Protein AF-A0A6V7LW94-F1 (afdb_monomer)

Solvent-accessible surface area (backbone atoms only — not comparable to full-atom values): 5338 Å² total; per-residue (Å²): 136,81,82,82,86,81,76,25,33,34,47,36,32,34,56,57,50,50,73,67,57,48,51,54,52,51,52,52,48,70,75,35,87,51,52,42,79,59,76,66,39,74,88,62,94,67,68,67,62,56,42,57,53,24,57,78,66,67,24,51,26,40,37,40,40,42,31,42,94,69,73,48,42,31,40,36,44,30,35,48,80,85,44,68,69,50,80,42,80,65,82,135

pLDDT: mean 94.0, std 6.5, range [60.94, 98.44]

InterPro domains:
  IPR007109 Brix domain [PF04427] (14-92)
  IPR007109 Brix domain [PS50833] (7-92)
  IPR026532 Ribosome biogenesis protein BRX1 [PTHR13634] (2-92)

Sequence (92 aa):
ERWINRQRVLVFASRGINHRDRHLMEDMKSLMPHHRTESKMERQKNLQVINEICESKNCNKAILFEGRKKRDLYMWFSNVPNGPSVKFLVEN

Mean predicted aligned error: 3.34 Å

Foldseek 3Di:
DDDPDDFAEEQEEAPLADPVLVVVSVVVCVVDVRYDYDDHHYDDPDPLVVLVVCVVVVGQKYWYWYDDPNPWTKIWIFGPDPTDIDIDTDDD

Organism: NCBI:txid1563983

Radius of gyration: 13.27 Å; Cα contacts (8 Å, |Δi|>4): 159; chains: 1; bounding box: 31×26×38 Å

Structure (mmCIF, N/CA/C/O backbone):
data_AF-A0A6V7LW94-F1
#
_entry.id   AF-A0A6V7LW94-F1
#
loop_
_atom_site.group_PDB
_atom_site.id
_atom_site.type_symbol
_atom_site.label_atom_id
_atom_site.label_alt_id
_atom_site.label_comp_id
_atom_site.label_asym_id
_atom_site.label_entity_id
_atom_site.label_seq_id
_atom_site.pdbx_PDB_ins_code
_atom_site.Cartn_x
_atom_site.Cartn_y
_atom_site.Cartn_z
_atom_site.occupancy
_atom_site.B_iso_or_equiv
_atom_site.auth_seq_id
_atom_site.auth_comp_id
_atom_site.auth_asym_id
_atom_site.auth_atom_id
_atom_site.pdbx_PDB_model_num
ATOM 1 N N . GLU A 1 1 ? 20.763 -12.108 -21.368 1.00 60.94 1 GLU A N 1
ATOM 2 C CA . GLU A 1 1 ? 19.295 -12.005 -21.534 1.00 60.94 1 GLU A CA 1
ATOM 3 C C . GLU A 1 1 ? 18.753 -10.800 -20.770 1.00 60.94 1 GLU A C 1
ATOM 5 O O . GLU A 1 1 ? 19.278 -10.466 -19.711 1.00 60.94 1 GLU A O 1
ATOM 10 N N . ARG A 1 2 ? 17.758 -10.091 -21.316 1.00 77.75 2 ARG A N 1
ATOM 11 C CA . ARG A 1 2 ? 17.212 -8.862 -20.716 1.00 77.75 2 ARG A CA 1
ATOM 12 C C . ARG A 1 2 ? 15.980 -9.227 -19.883 1.00 77.75 2 ARG A C 1
ATOM 14 O O . ARG A 1 2 ? 14.964 -9.615 -20.438 1.00 77.75 2 ARG A O 1
ATOM 21 N N . TRP A 1 3 ? 16.072 -9.107 -18.558 1.00 82.44 3 TRP A N 1
ATOM 22 C CA . TRP A 1 3 ? 14.950 -9.348 -17.640 1.00 82.44 3 TRP A CA 1
ATOM 23 C C . TRP A 1 3 ? 13.720 -8.508 -18.004 1.00 82.44 3 TRP A C 1
ATOM 25 O O . TRP A 1 3 ? 13.773 -7.280 -17.884 1.00 82.44 3 TRP A O 1
ATOM 35 N N . ILE A 1 4 ? 12.639 -9.182 -18.412 1.00 89.81 4 ILE A N 1
ATOM 36 C CA . ILE A 1 4 ? 11.363 -8.576 -18.828 1.00 89.81 4 ILE A CA 1
ATOM 37 C C . ILE A 1 4 ? 10.549 -8.138 -17.602 1.00 89.81 4 ILE A C 1
ATOM 39 O O . ILE A 1 4 ? 10.020 -7.029 -17.567 1.00 89.81 4 ILE A O 1
ATOM 43 N N . ASN A 1 5 ? 10.481 -8.979 -16.565 1.00 91.06 5 ASN A N 1
ATOM 44 C CA . ASN A 1 5 ? 9.702 -8.686 -15.367 1.00 91.06 5 ASN A CA 1
ATOM 45 C C . ASN A 1 5 ? 10.541 -7.933 -14.324 1.00 91.06 5 ASN A C 1
ATOM 47 O O . ASN A 1 5 ? 11.354 -8.526 -13.617 1.00 91.06 5 ASN A O 1
ATOM 51 N N . ARG A 1 6 ? 10.342 -6.616 -14.226 1.00 91.75 6 ARG A N 1
ATOM 52 C CA . ARG A 1 6 ? 10.997 -5.750 -13.236 1.00 91.75 6 ARG A CA 1
ATOM 53 C C . ARG A 1 6 ? 9.934 -5.015 -12.432 1.00 91.75 6 ARG A C 1
ATOM 55 O O . ARG A 1 6 ? 9.354 -4.049 -12.915 1.00 91.75 6 ARG A O 1
ATOM 62 N N . GLN A 1 7 ? 9.677 -5.483 -11.215 1.00 95.62 7 GLN A N 1
ATOM 63 C CA . GLN A 1 7 ? 8.712 -4.865 -10.305 1.00 95.62 7 GLN A CA 1
ATOM 64 C C . GLN A 1 7 ? 9.418 -4.322 -9.072 1.00 95.62 7 GLN A C 1
ATOM 66 O O . GLN A 1 7 ? 10.360 -4.930 -8.561 1.00 95.62 7 GLN A O 1
ATOM 71 N N . ARG A 1 8 ? 8.936 -3.183 -8.586 1.00 97.44 8 ARG A N 1
ATOM 72 C CA . ARG A 1 8 ? 9.315 -2.603 -7.300 1.00 97.44 8 ARG A CA 1
ATOM 73 C C . ARG A 1 8 ? 8.044 -2.127 -6.625 1.00 97.44 8 ARG A C 1
ATOM 75 O O . ARG A 1 8 ? 7.314 -1.315 -7.192 1.00 97.44 8 ARG A O 1
ATOM 82 N N . VAL A 1 9 ? 7.778 -2.676 -5.446 1.00 98.44 9 VAL A N 1
ATOM 83 C CA . VAL A 1 9 ? 6.510 -2.469 -4.744 1.00 98.44 9 VAL A CA 1
ATOM 84 C C . VAL A 1 9 ? 6.761 -1.624 -3.508 1.00 98.44 9 VAL A C 1
ATOM 86 O O . VAL A 1 9 ? 7.520 -2.020 -2.627 1.00 98.44 9 VAL A O 1
ATOM 89 N N . LEU A 1 10 ? 6.120 -0.467 -3.422 1.00 98.44 10 LEU A N 1
ATOM 90 C CA . LEU A 1 10 ? 6.113 0.323 -2.201 1.00 98.44 10 LEU A CA 1
ATOM 91 C C . LEU A 1 10 ? 5.143 -0.313 -1.197 1.00 98.44 10 LEU A C 1
ATOM 93 O O . LEU A 1 10 ? 3.969 -0.459 -1.511 1.00 98.44 10 LEU A O 1
ATOM 97 N N . VAL A 1 11 ? 5.606 -0.669 0.002 1.00 98.44 11 VAL A N 1
ATOM 98 C CA . VAL A 1 11 ? 4.772 -1.256 1.064 1.00 98.44 11 VAL A CA 1
ATOM 99 C C . VAL A 1 11 ? 4.850 -0.387 2.310 1.00 98.44 11 VAL A C 1
ATOM 101 O O . VAL A 1 11 ? 5.913 -0.241 2.922 1.00 98.44 11 VAL A O 1
ATOM 104 N N . PHE A 1 12 ? 3.717 0.193 2.696 1.00 97.62 12 PHE A N 1
ATOM 105 C CA . PHE A 1 12 ? 3.625 1.089 3.845 1.00 97.62 12 PHE A CA 1
ATOM 106 C C . PHE A 1 12 ? 2.196 1.143 4.401 1.00 97.62 12 PHE A C 1
ATOM 108 O O . PHE A 1 12 ? 1.283 0.472 3.918 1.00 97.62 12 PHE A O 1
ATOM 115 N N . ALA A 1 13 ? 2.004 1.941 5.449 1.00 97.00 13 ALA A N 1
ATOM 116 C CA . ALA A 1 13 ? 0.726 2.069 6.134 1.00 97.00 13 ALA A CA 1
ATOM 117 C C . ALA A 1 13 ? 0.351 3.527 6.384 1.00 97.00 13 ALA A C 1
ATOM 119 O O . ALA A 1 13 ? 1.218 4.387 6.555 1.00 97.00 13 ALA A O 1
ATOM 120 N N . SER A 1 14 ? -0.946 3.787 6.518 1.00 94.62 14 SER A N 1
ATOM 121 C CA . SER A 1 14 ? -1.422 5.020 7.130 1.00 94.62 14 SER A CA 1
ATOM 122 C C . SER A 1 14 ? -1.291 4.956 8.654 1.00 94.62 14 SER A C 1
ATOM 124 O O . SER A 1 14 ? -1.209 3.887 9.278 1.00 94.62 14 SER A O 1
ATOM 126 N N . ARG A 1 15 ? -1.259 6.121 9.302 1.00 92.44 15 ARG A N 1
ATOM 127 C CA . ARG A 1 15 ? -1.302 6.179 10.764 1.00 92.44 15 ARG A CA 1
ATOM 128 C C . ARG A 1 15 ? -2.600 5.568 11.310 1.00 92.44 15 ARG A C 1
ATOM 130 O O . ARG A 1 15 ? -3.692 5.754 10.773 1.00 92.44 15 ARG A O 1
ATOM 137 N N . GLY A 1 16 ? -2.468 4.867 12.437 1.00 90.19 16 GLY A N 1
ATOM 138 C CA . GLY A 1 16 ? -3.592 4.284 13.174 1.00 90.19 16 GLY A CA 1
ATOM 139 C C . GLY A 1 16 ? -3.897 2.809 12.891 1.00 90.19 16 GLY A C 1
ATOM 140 O O . GLY A 1 16 ? -4.913 2.335 13.394 1.00 90.19 16 GLY A O 1
ATOM 141 N N . ILE A 1 17 ? -3.040 2.095 12.148 1.00 94.81 17 ILE A N 1
ATOM 142 C CA . ILE A 1 17 ? -3.049 0.620 12.113 1.00 94.81 17 ILE A CA 1
ATOM 143 C C . ILE A 1 17 ? -2.658 0.032 13.481 1.00 94.81 17 ILE A C 1
ATOM 145 O O . ILE A 1 17 ? -1.846 0.624 14.206 1.00 94.81 17 ILE A O 1
ATOM 149 N N . ASN A 1 18 ? -3.244 -1.107 13.849 1.00 94.38 18 ASN A N 1
ATOM 150 C CA . ASN A 1 18 ? -3.054 -1.735 15.159 1.00 94.38 18 ASN A CA 1
ATOM 151 C C . ASN A 1 18 ? -1.756 -2.587 15.214 1.00 94.38 18 ASN A C 1
ATOM 153 O O . ASN A 1 18 ? -0.874 -2.478 14.362 1.00 94.38 18 ASN A O 1
ATOM 157 N N . HIS A 1 19 ? -1.556 -3.373 16.278 1.00 95.25 19 HIS A N 1
ATOM 158 C CA . HIS A 1 19 ? -0.381 -4.249 16.401 1.00 95.25 19 HIS A CA 1
ATOM 159 C C . HIS A 1 19 ? -0.409 -5.429 15.419 1.00 95.25 19 HIS A C 1
ATOM 161 O O . HIS A 1 19 ? 0.601 -5.702 14.781 1.00 95.25 19 HIS A O 1
ATOM 167 N N . ARG A 1 20 ? -1.559 -6.087 15.262 1.00 95.25 20 ARG A N 1
ATOM 168 C CA . ARG A 1 20 ? -1.738 -7.228 14.358 1.00 95.25 20 ARG A CA 1
ATOM 169 C C . ARG A 1 20 ? -1.552 -6.823 12.894 1.00 95.25 20 ARG A C 1
ATOM 171 O O . ARG A 1 20 ? -0.821 -7.492 12.176 1.00 95.25 20 ARG A O 1
ATOM 178 N N . ASP A 1 21 ? -2.113 -5.686 12.489 1.00 96.62 21 ASP A N 1
ATOM 179 C CA . ASP A 1 21 ? -1.962 -5.132 11.137 1.00 96.62 21 ASP A CA 1
ATOM 180 C C . ASP A 1 21 ? -0.492 -4.838 10.805 1.00 96.62 21 ASP A C 1
ATOM 182 O O . ASP A 1 21 ? -0.052 -5.010 9.671 1.00 96.62 21 ASP A O 1
ATOM 186 N N . ARG A 1 22 ? 0.285 -4.378 11.800 1.00 96.81 22 ARG A N 1
ATOM 187 C CA . ARG A 1 22 ? 1.723 -4.134 11.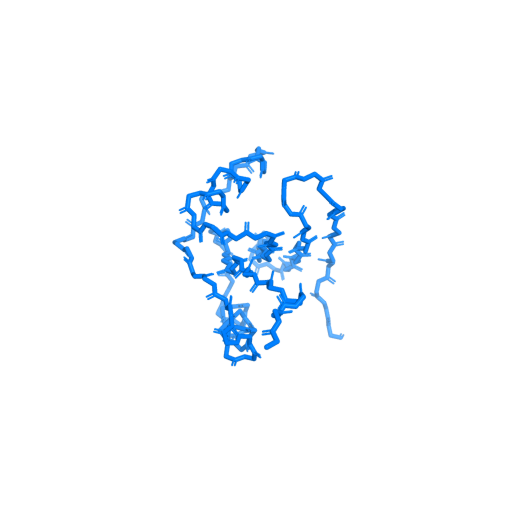629 1.00 96.81 22 ARG A CA 1
ATOM 188 C C . ARG A 1 22 ? 2.478 -5.425 11.365 1.00 96.81 22 ARG A C 1
ATOM 190 O O . ARG A 1 22 ? 3.306 -5.424 10.467 1.00 96.81 22 ARG A O 1
ATOM 197 N N . HIS A 1 23 ? 2.190 -6.487 12.115 1.00 97.75 23 HIS A N 1
ATOM 198 C CA . HIS A 1 23 ? 2.802 -7.796 11.872 1.00 97.75 23 HIS A CA 1
ATOM 199 C C . HIS A 1 23 ? 2.458 -8.313 10.481 1.00 97.75 23 HIS A C 1
ATOM 201 O O . HIS A 1 23 ? 3.369 -8.622 9.729 1.00 97.75 23 HIS A O 1
ATOM 207 N N . LEU A 1 24 ? 1.187 -8.236 10.071 1.00 97.38 24 LEU A N 1
ATOM 208 C CA . LEU A 1 24 ? 0.782 -8.613 8.713 1.00 97.38 24 LEU A CA 1
ATOM 209 C C . LEU A 1 24 ? 1.524 -7.811 7.625 1.00 97.38 24 LEU A C 1
ATOM 211 O O . LEU A 1 24 ? 1.912 -8.354 6.591 1.00 97.38 24 LEU A O 1
ATOM 215 N N . MET A 1 25 ? 1.735 -6.511 7.840 1.00 97.88 25 MET A N 1
ATOM 216 C CA . MET A 1 25 ? 2.515 -5.680 6.920 1.00 97.88 25 MET A CA 1
ATOM 217 C C . MET A 1 25 ? 3.990 -6.108 6.866 1.00 97.88 25 MET A C 1
ATOM 219 O O . MET A 1 25 ? 4.569 -6.125 5.780 1.00 97.88 25 MET A O 1
ATOM 223 N N . GLU A 1 26 ? 4.610 -6.435 8.003 1.00 98.00 26 GLU A N 1
ATOM 224 C CA . GLU A 1 26 ? 5.988 -6.945 8.034 1.00 98.00 26 GLU A CA 1
ATOM 225 C C . GLU A 1 26 ? 6.098 -8.335 7.384 1.00 98.00 26 GLU A C 1
ATOM 227 O O . GLU A 1 26 ? 7.046 -8.578 6.638 1.00 98.00 26 GLU A O 1
ATOM 232 N N . ASP A 1 27 ? 5.092 -9.195 7.545 1.00 97.94 27 ASP A N 1
ATOM 233 C CA . ASP A 1 27 ? 5.008 -10.481 6.847 1.00 97.94 27 ASP A CA 1
ATOM 234 C C . ASP A 1 27 ? 4.916 -10.285 5.324 1.00 97.94 27 ASP A C 1
ATOM 236 O O . ASP A 1 27 ? 5.621 -10.936 4.558 1.00 97.94 27 ASP A O 1
ATOM 240 N N . MET A 1 28 ? 4.127 -9.317 4.841 1.00 97.19 28 MET A N 1
ATOM 241 C CA . MET A 1 28 ? 4.124 -8.974 3.412 1.00 97.19 28 MET A CA 1
ATOM 242 C C . MET A 1 28 ? 5.502 -8.513 2.920 1.00 97.19 28 MET A C 1
ATOM 244 O O . MET A 1 28 ? 5.929 -8.887 1.825 1.00 97.19 28 MET A O 1
ATOM 248 N N . LYS A 1 29 ? 6.207 -7.692 3.702 1.00 97.75 29 LYS A N 1
ATOM 249 C CA . LYS A 1 29 ? 7.552 -7.226 3.339 1.00 97.75 29 LYS A CA 1
ATOM 250 C C . LYS A 1 29 ? 8.554 -8.378 3.287 1.00 97.75 29 LYS A C 1
ATOM 252 O O . LYS A 1 29 ? 9.377 -8.403 2.373 1.00 97.75 29 LYS A O 1
ATOM 257 N N . SER A 1 30 ? 8.477 -9.328 4.219 1.00 97.81 30 SER A N 1
ATOM 258 C CA . SER A 1 30 ? 9.365 -10.496 4.241 1.00 97.81 30 SER A CA 1
ATOM 259 C C . SER A 1 30 ? 9.117 -11.430 3.050 1.00 97.81 30 SER A C 1
ATOM 261 O O . SER A 1 30 ? 10.071 -11.952 2.474 1.00 97.81 30 SER A O 1
ATOM 263 N N . LEU A 1 31 ? 7.863 -11.557 2.602 1.00 98.00 31 LEU A N 1
ATOM 264 C CA . LEU A 1 31 ? 7.486 -12.337 1.418 1.00 98.00 31 LEU A CA 1
ATOM 265 C C . LEU A 1 31 ? 7.910 -11.689 0.087 1.00 98.00 31 LEU A C 1
ATOM 267 O O . LEU A 1 31 ? 8.082 -12.387 -0.913 1.00 98.00 31 LEU A O 1
ATOM 271 N N . MET A 1 32 ? 8.076 -10.363 0.037 1.00 97.31 32 MET A N 1
ATOM 272 C CA . MET A 1 32 ? 8.399 -9.625 -1.191 1.00 97.31 32 MET A CA 1
ATOM 273 C C . MET A 1 32 ? 9.806 -9.009 -1.127 1.00 97.31 32 MET A C 1
ATOM 275 O O . MET A 1 32 ? 9.958 -7.863 -0.700 1.00 97.31 32 MET A O 1
ATOM 279 N N . PRO A 1 33 ? 10.855 -9.676 -1.645 1.00 96.56 33 PRO A N 1
ATOM 280 C CA . PRO A 1 33 ? 12.234 -9.170 -1.557 1.00 96.56 33 PRO A CA 1
ATOM 281 C C . PRO A 1 33 ? 12.471 -7.878 -2.361 1.00 96.56 33 PRO A C 1
ATOM 283 O O . PRO A 1 33 ? 13.444 -7.160 -2.147 1.00 96.56 33 PRO A O 1
ATOM 286 N N . HIS A 1 34 ? 11.576 -7.564 -3.296 1.00 97.12 34 HIS A N 1
ATOM 287 C CA . HIS A 1 34 ? 11.624 -6.381 -4.153 1.00 97.12 34 HIS A CA 1
ATOM 288 C C . HIS A 1 34 ? 10.794 -5.208 -3.597 1.00 97.12 34 HIS A C 1
ATOM 290 O O . HIS A 1 34 ? 10.510 -4.248 -4.324 1.00 97.12 34 HIS A O 1
ATOM 296 N N . HIS A 1 35 ? 10.398 -5.274 -2.322 1.00 98.25 35 HIS A N 1
ATOM 297 C CA . HIS A 1 35 ? 9.680 -4.187 -1.679 1.00 98.25 35 HIS A CA 1
ATOM 298 C C . HIS A 1 35 ? 10.585 -2.972 -1.401 1.00 98.25 35 HIS A C 1
ATOM 300 O O . HIS A 1 35 ? 11.821 -3.034 -1.347 1.00 98.25 35 HIS A O 1
ATOM 306 N N . ARG A 1 36 ? 9.936 -1.829 -1.212 1.00 98.12 36 ARG A N 1
ATOM 307 C CA . ARG A 1 36 ? 10.499 -0.611 -0.635 1.00 98.12 36 ARG A CA 1
ATOM 308 C C . ARG A 1 36 ? 9.613 -0.174 0.517 1.00 98.12 36 ARG A C 1
ATOM 310 O O . ARG A 1 36 ? 8.396 -0.315 0.450 1.00 98.12 36 ARG A O 1
ATOM 317 N N . THR A 1 37 ? 10.222 0.341 1.573 1.00 96.94 37 THR A N 1
ATOM 318 C CA . THR A 1 37 ? 9.510 0.826 2.756 1.00 96.94 37 THR A CA 1
ATOM 319 C C . THR A 1 37 ? 9.345 2.337 2.695 1.00 96.94 37 THR A C 1
ATOM 321 O O . THR A 1 37 ? 10.165 3.029 2.095 1.00 96.94 37 THR A O 1
ATOM 324 N N . GLU A 1 38 ? 8.305 2.859 3.335 1.00 95.94 38 GLU A N 1
ATOM 325 C CA . GLU A 1 38 ? 8.128 4.281 3.635 1.00 95.94 38 GLU A CA 1
ATOM 326 C C . GLU A 1 38 ? 7.633 4.433 5.075 1.00 95.94 38 GLU A C 1
ATOM 328 O O . GLU A 1 38 ? 7.04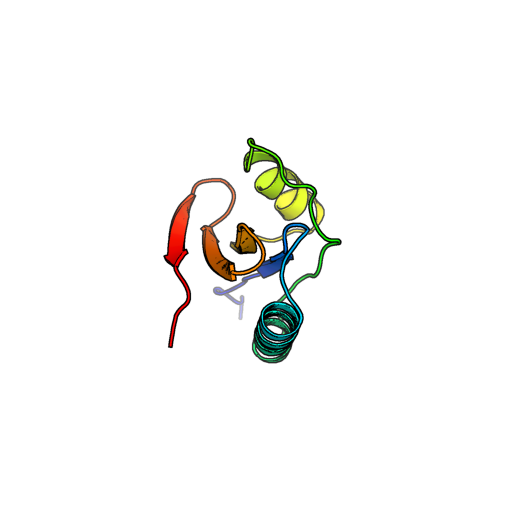1 3.515 5.656 1.00 95.94 38 GLU A O 1
ATOM 333 N N . SER A 1 39 ? 7.914 5.593 5.656 1.00 95.00 39 SER A N 1
ATOM 334 C CA . SER A 1 39 ? 7.304 6.054 6.891 1.00 95.00 39 SER A CA 1
ATOM 335 C C . SER A 1 39 ? 5.773 6.051 6.792 1.00 95.00 39 SER A C 1
ATOM 337 O O . SER A 1 39 ? 5.172 6.038 5.716 1.00 95.00 39 SER A O 1
ATOM 339 N N . LYS A 1 40 ? 5.097 6.014 7.944 1.00 94.44 40 LYS A N 1
ATOM 340 C CA . LYS A 1 40 ? 3.633 5.981 7.940 1.00 94.44 40 LYS A CA 1
ATOM 341 C C . LYS A 1 40 ? 3.074 7.310 7.459 1.00 94.44 40 LYS A C 1
ATOM 343 O O . LYS A 1 40 ? 3.313 8.342 8.083 1.00 94.44 40 LYS A O 1
ATOM 348 N N . MET A 1 41 ? 2.246 7.253 6.427 1.00 92.38 41 MET A N 1
ATOM 349 C CA . MET A 1 41 ? 1.573 8.427 5.893 1.00 92.38 41 MET A CA 1
ATOM 350 C C . MET A 1 41 ? 0.523 8.932 6.885 1.00 92.38 41 MET A C 1
ATOM 352 O O . MET A 1 41 ? -0.175 8.150 7.546 1.00 92.38 41 MET A O 1
ATOM 356 N N . GLU A 1 42 ? 0.402 10.251 7.000 1.00 89.25 42 GLU A N 1
ATOM 357 C CA . GLU A 1 42 ? -0.742 10.848 7.682 1.00 89.25 42 GLU A CA 1
ATOM 358 C C . GLU A 1 42 ? -2.045 10.468 6.983 1.00 89.25 42 GLU A C 1
ATOM 360 O O . GLU A 1 42 ? -2.085 10.211 5.780 1.00 89.25 42 GLU A O 1
ATOM 365 N N . ARG A 1 43 ? -3.145 10.431 7.733 1.00 79.75 43 ARG A N 1
ATOM 366 C CA . ARG A 1 43 ? -4.454 10.198 7.117 1.00 79.75 43 ARG A CA 1
ATOM 367 C C . ARG A 1 43 ? -4.831 11.421 6.284 1.00 79.75 43 ARG A C 1
ATOM 369 O O . ARG A 1 43 ? -5.339 12.399 6.820 1.00 79.75 43 ARG A O 1
ATOM 376 N N . GLN A 1 44 ? -4.593 11.353 4.981 1.00 73.25 44 GLN A N 1
ATOM 377 C CA . GLN A 1 44 ? -4.997 12.381 4.028 1.00 73.25 44 GLN A CA 1
ATOM 378 C C . GLN A 1 44 ? -6.148 11.879 3.159 1.00 73.25 44 GLN A C 1
ATOM 380 O O . GLN A 1 44 ? -6.291 10.682 2.916 1.00 73.25 44 GLN A O 1
ATOM 385 N N . LYS A 1 45 ? -6.986 12.809 2.688 1.00 68.69 45 LYS A N 1
ATOM 386 C CA . LYS A 1 45 ? -8.064 12.498 1.735 1.00 68.69 45 LYS A CA 1
ATOM 387 C C . LYS A 1 45 ? -7.533 12.220 0.324 1.00 68.69 45 LYS A C 1
ATOM 389 O O . LYS A 1 45 ? -8.211 11.558 -0.452 1.00 68.69 45 LYS A O 1
ATOM 394 N N . ASN A 1 46 ? -6.353 12.747 0.004 1.00 84.38 46 ASN A N 1
ATOM 395 C CA . ASN A 1 46 ? -5.726 12.669 -1.307 1.00 84.38 46 ASN A CA 1
ATOM 396 C C . ASN A 1 46 ? -4.708 11.514 -1.315 1.00 84.38 46 ASN A C 1
ATOM 398 O O . ASN A 1 46 ? -3.730 11.546 -0.571 1.00 84.38 46 ASN A O 1
ATOM 402 N N . LEU A 1 47 ? -4.964 10.488 -2.130 1.00 88.44 47 LEU A N 1
ATOM 403 C CA . LEU A 1 47 ? -4.073 9.333 -2.294 1.00 88.44 47 LEU A CA 1
ATOM 404 C C . LEU A 1 47 ? -3.084 9.522 -3.455 1.00 88.44 47 LEU A C 1
ATOM 406 O O . LEU A 1 47 ? -2.194 8.696 -3.628 1.00 88.44 47 LEU A O 1
ATOM 410 N N . GLN A 1 48 ? -3.194 10.603 -4.233 1.00 90.50 48 GLN A N 1
ATOM 411 C CA . GLN A 1 48 ? -2.279 10.898 -5.336 1.00 90.50 48 GLN A CA 1
ATOM 412 C C . GLN A 1 48 ? -0.840 11.141 -4.862 1.00 90.50 48 GLN A C 1
ATOM 414 O O . GLN A 1 48 ? 0.086 10.828 -5.601 1.00 90.50 48 GLN A O 1
ATOM 419 N N . VAL A 1 49 ? -0.634 11.564 -3.608 1.00 92.75 49 VAL A N 1
ATOM 420 C CA . VAL A 1 49 ? 0.706 11.671 -2.994 1.00 92.75 49 VAL A CA 1
ATOM 421 C C . VAL A 1 49 ? 1.481 10.344 -3.029 1.00 92.75 49 VAL A C 1
ATOM 423 O O . VAL A 1 49 ? 2.707 10.323 -3.078 1.00 92.75 49 VAL A O 1
ATOM 426 N N . ILE A 1 50 ? 0.781 9.205 -3.066 1.00 94.88 50 ILE A N 1
ATOM 427 C CA . ILE A 1 50 ? 1.406 7.880 -3.170 1.00 94.88 50 ILE A CA 1
ATOM 428 C C . ILE A 1 50 ? 2.135 7.726 -4.508 1.00 94.88 50 ILE A C 1
ATOM 430 O O . ILE A 1 50 ? 3.183 7.080 -4.553 1.00 94.88 50 ILE A O 1
ATOM 434 N N . ASN A 1 51 ? 1.620 8.340 -5.579 1.00 96.00 51 ASN A N 1
ATOM 435 C CA . ASN A 1 51 ? 2.264 8.315 -6.888 1.00 96.00 51 ASN A CA 1
ATOM 436 C C . ASN A 1 51 ? 3.617 9.037 -6.840 1.00 96.00 51 ASN A C 1
ATOM 438 O O . ASN A 1 51 ? 4.604 8.488 -7.320 1.00 96.00 51 ASN A O 1
ATOM 442 N N . GLU A 1 52 ? 3.681 10.198 -6.184 1.00 95.19 52 GLU A N 1
ATOM 443 C CA . GLU A 1 52 ? 4.913 10.983 -6.014 1.00 95.19 52 GLU A CA 1
ATOM 444 C C . GLU A 1 52 ? 5.962 10.217 -5.189 1.00 95.19 52 GLU A C 1
ATOM 446 O O . GLU A 1 52 ? 7.137 10.145 -5.556 1.00 95.19 52 GLU A O 1
ATOM 451 N N . ILE A 1 53 ? 5.538 9.565 -4.097 1.00 95.81 53 ILE A N 1
ATOM 452 C CA . ILE A 1 53 ? 6.428 8.7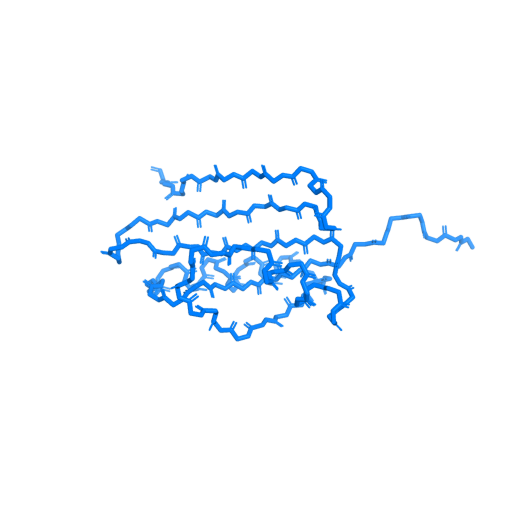31 -3.270 1.00 95.81 53 ILE A CA 1
ATOM 453 C C . ILE A 1 53 ? 6.965 7.547 -4.084 1.00 95.81 53 ILE A C 1
ATOM 455 O O . ILE A 1 53 ? 8.151 7.216 -4.009 1.00 95.81 53 ILE A O 1
ATOM 459 N N . CYS A 1 54 ? 6.104 6.893 -4.865 1.00 97.38 54 CYS A N 1
ATOM 460 C CA . CYS A 1 54 ? 6.510 5.785 -5.721 1.00 97.38 54 CYS A CA 1
ATOM 461 C C . CYS A 1 54 ? 7.495 6.230 -6.801 1.00 97.38 54 CYS A C 1
ATOM 463 O O . CYS A 1 54 ? 8.474 5.524 -7.026 1.00 97.38 54 CYS A O 1
ATOM 465 N N . GLU A 1 55 ? 7.286 7.390 -7.423 1.00 96.81 55 GLU A N 1
ATOM 466 C CA . GLU A 1 55 ? 8.217 7.963 -8.394 1.00 96.81 55 GLU A CA 1
ATOM 467 C C . GLU A 1 55 ? 9.589 8.218 -7.754 1.00 96.81 55 GLU A C 1
ATOM 469 O O . GLU A 1 55 ? 10.600 7.700 -8.233 1.00 96.81 55 GLU A O 1
ATOM 474 N N . SER A 1 56 ? 9.622 8.882 -6.592 1.00 96.69 56 SER A N 1
ATOM 475 C CA . SER A 1 56 ? 10.854 9.133 -5.829 1.00 96.69 56 SER A CA 1
ATOM 476 C C . SER A 1 56 ? 11.595 7.841 -5.452 1.00 96.69 56 SER A C 1
ATOM 478 O O . SER A 1 56 ? 12.822 7.759 -5.544 1.00 96.69 56 SER A O 1
ATOM 480 N N . LYS A 1 57 ? 10.857 6.788 -5.076 1.00 96.69 57 LYS A N 1
ATOM 481 C CA . LYS A 1 57 ? 11.419 5.477 -4.698 1.00 96.69 57 LYS A CA 1
ATOM 482 C C . LYS A 1 57 ? 11.578 4.504 -5.860 1.00 96.69 57 LYS A C 1
ATOM 484 O O . LYS A 1 57 ? 11.988 3.356 -5.641 1.00 96.69 57 LYS A O 1
ATOM 489 N N . ASN A 1 58 ? 11.297 4.946 -7.084 1.00 96.81 58 ASN A N 1
ATOM 490 C CA . ASN A 1 58 ? 11.332 4.141 -8.298 1.00 96.81 58 ASN A CA 1
ATOM 491 C C . ASN A 1 58 ? 10.539 2.823 -8.142 1.00 96.81 58 ASN A C 1
ATOM 493 O O . ASN A 1 58 ? 11.060 1.730 -8.381 1.00 96.81 58 ASN A O 1
ATOM 497 N N . CYS A 1 59 ? 9.306 2.930 -7.644 1.00 98.19 59 CYS A N 1
ATOM 498 C CA . CYS A 1 59 ? 8.335 1.849 -7.491 1.00 98.19 59 CYS A CA 1
ATOM 499 C C . CYS A 1 59 ? 7.247 1.979 -8.557 1.00 98.19 59 CYS A C 1
ATOM 501 O O . CYS A 1 59 ? 6.743 3.067 -8.810 1.00 98.19 59 CYS A O 1
ATOM 503 N N . ASN A 1 60 ? 6.859 0.859 -9.161 1.00 97.50 60 ASN A N 1
ATOM 504 C CA . ASN A 1 60 ? 5.800 0.807 -10.174 1.00 97.50 60 ASN A CA 1
ATOM 505 C C . ASN A 1 60 ? 4.502 0.177 -9.645 1.00 97.50 60 ASN A C 1
ATOM 507 O O . ASN A 1 60 ? 3.519 0.044 -10.378 1.00 97.50 60 ASN A O 1
ATOM 511 N N . LYS A 1 61 ? 4.494 -0.217 -8.368 1.00 98.31 61 LYS A N 1
ATOM 512 C CA . LYS A 1 61 ? 3.319 -0.691 -7.639 1.00 98.31 61 LYS A CA 1
ATOM 513 C C . LYS A 1 61 ? 3.336 -0.176 -6.206 1.00 98.31 61 LYS A C 1
ATOM 515 O O . LYS A 1 61 ? 4.409 0.073 -5.655 1.00 98.31 61 LYS A O 1
ATOM 520 N N . ALA A 1 62 ? 2.164 -0.098 -5.588 1.00 98.19 62 ALA A N 1
ATOM 521 C CA . ALA A 1 62 ? 2.010 0.270 -4.188 1.00 98.19 62 ALA A CA 1
ATOM 522 C C . ALA A 1 62 ? 1.041 -0.664 -3.460 1.00 98.19 62 ALA A C 1
ATOM 524 O O . ALA A 1 62 ? 0.030 -1.092 -4.021 1.00 98.19 62 ALA A O 1
ATOM 525 N N . ILE A 1 63 ? 1.356 -0.933 -2.195 1.00 98.31 63 ILE A N 1
ATOM 526 C CA . ILE A 1 63 ? 0.504 -1.598 -1.220 1.00 98.31 63 ILE A CA 1
ATOM 527 C C . ILE A 1 63 ? 0.395 -0.688 -0.000 1.00 98.31 63 ILE A C 1
ATOM 529 O O . ILE A 1 63 ? 1.392 -0.410 0.674 1.00 98.31 63 ILE A O 1
ATOM 533 N N . LEU A 1 64 ? -0.823 -0.226 0.276 1.00 97.62 64 LEU A N 1
ATOM 534 C CA . LEU A 1 64 ? -1.126 0.626 1.423 1.00 97.62 64 LEU A CA 1
ATOM 535 C C . LEU A 1 64 ? -2.033 -0.117 2.403 1.00 97.62 64 LEU A C 1
ATOM 537 O O . LEU A 1 64 ? -3.152 -0.495 2.060 1.00 97.62 64 LEU A O 1
ATOM 541 N N . PHE A 1 65 ? -1.575 -0.222 3.647 1.00 97.62 65 PHE A N 1
ATOM 542 C CA . PHE A 1 65 ? -2.373 -0.658 4.790 1.00 97.62 65 PHE A CA 1
ATOM 543 C C . PHE A 1 65 ? -3.095 0.549 5.407 1.00 97.62 65 PHE A C 1
ATOM 545 O O . PHE A 1 65 ? -2.474 1.429 6.007 1.00 97.62 65 PHE A O 1
ATOM 552 N N . GLU A 1 66 ? -4.416 0.606 5.267 1.00 95.62 66 GLU A N 1
ATOM 553 C CA . GLU A 1 66 ? -5.276 1.683 5.754 1.00 95.62 66 GLU A CA 1
ATOM 554 C C . GLU A 1 66 ? -6.129 1.210 6.939 1.00 95.62 66 GLU A C 1
ATOM 556 O O . GLU A 1 66 ? -7.185 0.603 6.767 1.00 95.62 66 GLU A O 1
ATOM 561 N N . GLY A 1 67 ? -5.697 1.533 8.160 1.00 93.88 67 GLY A N 1
ATOM 562 C CA . GLY A 1 67 ? -6.464 1.237 9.373 1.00 93.88 67 GLY A CA 1
ATOM 563 C C . GLY A 1 67 ? -7.536 2.293 9.648 1.00 93.88 67 GLY A C 1
ATOM 564 O O . GLY A 1 67 ? -7.223 3.486 9.746 1.00 93.88 67 GLY A O 1
ATOM 565 N N . ARG A 1 68 ? -8.792 1.880 9.856 1.00 90.88 68 ARG A N 1
ATOM 566 C CA . ARG A 1 68 ? -9.925 2.755 10.210 1.00 90.88 68 ARG A CA 1
ATOM 567 C C . ARG A 1 68 ? -10.464 2.430 11.595 1.00 90.88 68 ARG A C 1
ATOM 569 O O . ARG A 1 68 ? -10.632 1.276 11.966 1.00 90.88 68 ARG A O 1
ATOM 576 N N . LYS A 1 69 ? -10.708 3.481 12.390 1.00 89.38 69 LYS A N 1
ATOM 577 C CA . LYS A 1 69 ? -11.258 3.392 13.761 1.00 89.38 69 LYS A CA 1
ATOM 578 C C . LYS A 1 69 ? -10.546 2.372 14.682 1.00 89.38 69 LYS A C 1
ATOM 580 O O . LYS A 1 69 ? -11.135 1.929 15.656 1.00 89.38 69 LYS A O 1
ATOM 585 N N . LYS A 1 70 ? -9.282 2.023 14.386 1.00 86.62 70 LYS A N 1
ATOM 586 C CA . LYS A 1 70 ? -8.500 0.956 15.049 1.00 86.62 70 LYS A CA 1
ATOM 587 C C . LYS A 1 70 ? -9.182 -0.427 15.037 1.00 86.62 70 LYS A C 1
ATOM 589 O O . LYS A 1 70 ? -8.834 -1.269 15.860 1.00 86.62 70 LYS A O 1
ATOM 594 N N . ARG A 1 71 ? -10.135 -0.645 14.129 1.00 89.00 71 ARG A N 1
ATOM 595 C CA . ARG A 1 71 ? -10.940 -1.867 14.043 1.00 89.00 71 ARG A CA 1
ATOM 596 C C . ARG A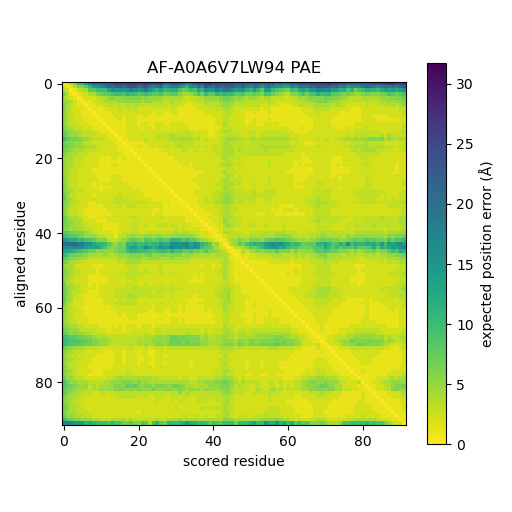 1 71 ? -10.792 -2.524 12.681 1.00 89.00 71 ARG A C 1
ATOM 598 O O . ARG A 1 71 ? -10.408 -3.682 12.619 1.00 89.00 71 ARG A O 1
ATOM 605 N N . ASP A 1 72 ? -11.034 -1.756 11.625 1.00 94.50 72 ASP A N 1
ATOM 606 C CA . ASP A 1 72 ? -11.071 -2.284 10.267 1.00 94.50 72 ASP A CA 1
ATOM 607 C C . ASP A 1 72 ? -9.732 -2.021 9.584 1.00 94.50 72 ASP A C 1
ATOM 609 O O . ASP A 1 72 ? -9.188 -0.909 9.669 1.00 94.50 72 ASP A O 1
ATOM 613 N N . LEU A 1 73 ? -9.229 -3.023 8.872 1.00 96.81 73 LEU A N 1
ATOM 614 C CA . LEU A 1 73 ? -8.062 -2.895 8.017 1.00 96.81 73 LEU A CA 1
ATOM 615 C C . LEU A 1 73 ? -8.502 -2.971 6.560 1.00 96.81 73 LEU A C 1
ATOM 617 O O . LEU A 1 73 ? -9.128 -3.938 6.134 1.00 96.81 73 LEU A O 1
ATOM 621 N N . TYR A 1 74 ? -8.132 -1.958 5.786 1.00 96.94 74 TYR A N 1
ATOM 622 C CA . TYR A 1 74 ? -8.243 -1.999 4.338 1.00 96.94 74 TYR A CA 1
ATOM 623 C C . TYR A 1 74 ? -6.856 -2.100 3.720 1.00 96.94 74 TYR A C 1
ATOM 625 O O . TYR A 1 74 ? -5.923 -1.441 4.177 1.00 96.94 74 TYR A O 1
ATOM 633 N N . MET A 1 75 ? -6.727 -2.878 2.654 1.00 97.69 75 MET A N 1
ATOM 634 C CA . MET A 1 75 ? -5.506 -2.952 1.860 1.00 97.69 75 MET A CA 1
ATOM 635 C C . MET A 1 75 ? -5.776 -2.447 0.454 1.00 97.69 75 MET A C 1
ATOM 637 O O . MET A 1 75 ? -6.680 -2.925 -0.232 1.00 97.69 75 MET A O 1
ATOM 641 N N . TRP A 1 76 ? -4.980 -1.478 0.023 1.00 97.44 76 TRP A N 1
ATOM 642 C CA . TRP A 1 76 ? -4.966 -1.027 -1.359 1.00 97.44 76 TRP A CA 1
ATOM 643 C C . TRP A 1 76 ? -3.829 -1.703 -2.103 1.00 97.44 76 TRP A C 1
ATOM 645 O O . TRP A 1 76 ? -2.708 -1.705 -1.603 1.00 97.44 76 TRP A O 1
ATOM 655 N N . PHE A 1 77 ? -4.099 -2.1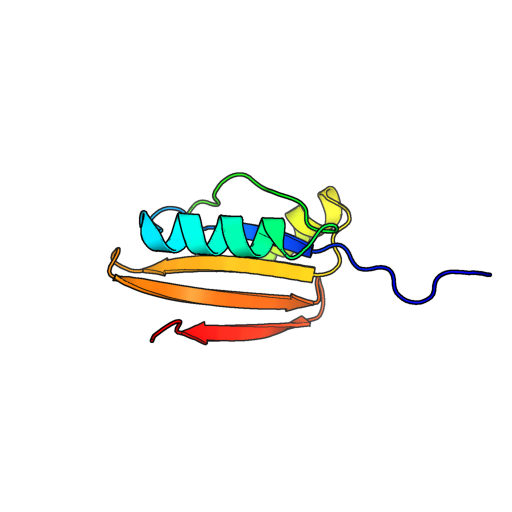95 -3.306 1.00 98.00 77 PHE A N 1
ATOM 656 C CA . PHE A 1 77 ? -3.077 -2.605 -4.264 1.00 98.00 77 PHE A CA 1
ATOM 657 C C . PHE A 1 77 ? -3.229 -1.750 -5.510 1.00 98.00 77 PHE A C 1
ATOM 659 O O . PHE A 1 77 ? -4.340 -1.584 -6.014 1.00 98.00 77 PHE A O 1
ATOM 666 N N . SER A 1 78 ? -2.128 -1.201 -6.006 1.00 97.81 78 SER A N 1
ATOM 667 C CA . SER A 1 78 ? -2.160 -0.300 -7.151 1.00 97.81 78 SER A CA 1
ATOM 668 C C . SER A 1 78 ? -0.966 -0.513 -8.065 1.00 97.81 78 SER A C 1
ATOM 670 O O . SER A 1 78 ? 0.158 -0.701 -7.595 1.00 97.81 78 SER A O 1
ATOM 672 N N . ASN A 1 79 ? -1.212 -0.448 -9.371 1.00 97.81 79 ASN A N 1
ATOM 673 C CA . ASN A 1 79 ? -0.178 -0.153 -10.352 1.00 97.81 79 ASN A CA 1
ATOM 674 C C . ASN A 1 79 ? -0.053 1.370 -10.468 1.00 97.81 79 ASN A C 1
ATOM 676 O O . ASN A 1 79 ? -1.035 2.064 -10.709 1.00 97.81 79 ASN A O 1
ATOM 680 N N . VAL A 1 80 ? 1.156 1.893 -10.314 1.00 96.12 80 VAL A N 1
ATOM 681 C CA . VAL A 1 80 ? 1.400 3.337 -10.233 1.00 96.12 80 VAL A CA 1
ATOM 682 C C . VAL A 1 80 ? 2.094 3.817 -11.513 1.00 96.12 80 VAL A C 1
ATOM 684 O O . VAL A 1 80 ? 2.965 3.100 -12.014 1.00 96.12 80 VAL A O 1
ATOM 687 N N . PRO A 1 81 ? 1.748 5.002 -12.060 1.00 94.31 81 PRO A N 1
ATOM 688 C CA . PRO A 1 81 ? 0.756 5.971 -11.558 1.00 94.31 81 PRO A CA 1
ATOM 689 C C . PR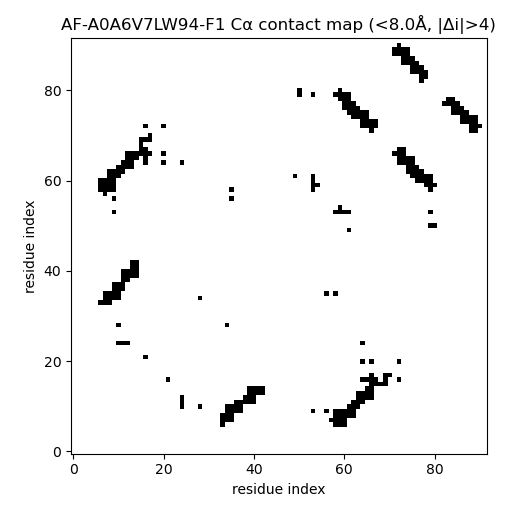O A 1 81 ? -0.660 5.803 -12.125 1.00 94.31 81 PRO A C 1
ATOM 691 O O . PRO A 1 81 ? -1.603 6.389 -11.601 1.00 94.31 81 PRO A O 1
ATOM 694 N N . ASN A 1 82 ? -0.818 5.009 -13.184 1.00 94.00 82 ASN A N 1
ATOM 695 C CA . ASN A 1 82 ? -2.027 5.022 -14.015 1.00 94.00 82 ASN A CA 1
ATOM 696 C C . ASN A 1 82 ? -3.104 4.016 -13.582 1.00 94.00 82 ASN A C 1
ATOM 698 O O . ASN A 1 82 ? -4.130 3.881 -14.245 1.00 94.00 82 ASN A O 1
ATOM 702 N N . GLY A 1 83 ? -2.884 3.290 -12.489 1.00 94.06 83 GLY A N 1
ATOM 703 C CA . GLY A 1 83 ? -3.753 2.201 -12.078 1.00 94.06 83 GLY A CA 1
ATOM 704 C C . GLY A 1 83 ? -3.566 0.929 -12.922 1.00 94.06 83 GLY A C 1
ATOM 705 O O . GLY A 1 83 ? -2.623 0.812 -13.712 1.00 94.06 83 GLY A O 1
ATOM 706 N N . PRO A 1 84 ? -4.444 -0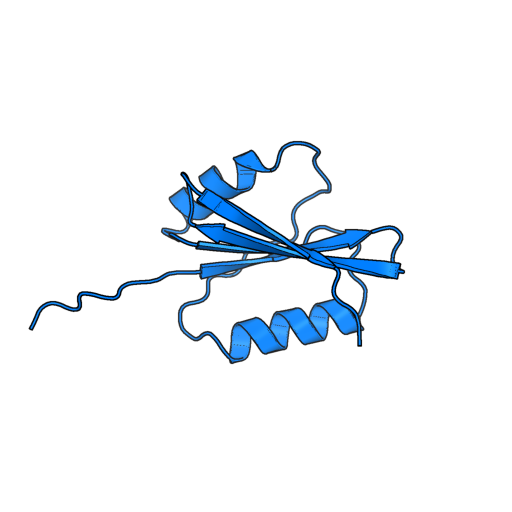.071 -12.739 1.00 97.31 84 PRO A N 1
ATOM 707 C CA . PRO A 1 84 ? -5.614 -0.049 -11.862 1.00 97.31 84 PRO A CA 1
ATOM 708 C C . PRO A 1 84 ? -5.253 -0.042 -10.371 1.00 97.31 84 PRO A C 1
ATOM 710 O O . PRO A 1 84 ? -4.132 -0.377 -9.979 1.00 97.31 84 PRO A O 1
ATOM 713 N N . SER A 1 85 ? -6.244 0.312 -9.554 1.00 97.12 85 SER A N 1
ATOM 714 C CA . SER A 1 85 ? -6.185 0.246 -8.096 1.00 97.12 85 SER A CA 1
ATOM 715 C C . SER A 1 85 ? -7.369 -0.555 -7.576 1.00 97.12 85 SER A C 1
ATOM 717 O O . SER A 1 85 ? -8.495 -0.370 -8.031 1.00 97.12 85 SER A O 1
ATOM 719 N N . VAL A 1 86 ? -7.120 -1.415 -6.599 1.00 98.00 86 VAL A N 1
ATOM 720 C CA . VAL A 1 86 ? -8.139 -2.221 -5.925 1.00 98.00 86 VAL A CA 1
ATOM 721 C C . VAL A 1 86 ? -8.039 -2.013 -4.421 1.00 98.00 86 VAL A C 1
ATOM 723 O O . VAL A 1 86 ? -6.944 -1.839 -3.882 1.00 98.00 86 VAL A O 1
ATOM 726 N N . LYS A 1 87 ? -9.192 -2.009 -3.749 1.00 97.56 87 LYS A N 1
ATOM 727 C CA . LYS A 1 87 ? -9.308 -1.849 -2.300 1.00 97.56 87 LYS A CA 1
ATOM 728 C C . LYS A 1 87 ? -10.011 -3.064 -1.716 1.00 97.56 87 LYS A C 1
ATOM 730 O O . LYS A 1 87 ? -11.157 -3.329 -2.064 1.00 97.56 87 LYS A O 1
ATOM 735 N N . PHE A 1 88 ? -9.348 -3.741 -0.793 1.00 98.12 88 PHE A N 1
ATOM 736 C CA . PHE A 1 88 ? -9.893 -4.883 -0.071 1.00 98.12 88 PHE A CA 1
ATOM 737 C C . PHE A 1 88 ? -10.167 -4.503 1.379 1.00 98.12 88 PHE A C 1
ATOM 739 O O . PHE A 1 88 ? -9.373 -3.788 1.991 1.00 98.12 88 PHE A O 1
ATOM 746 N N . LEU A 1 89 ? -11.284 -4.984 1.918 1.00 97.81 89 LEU A N 1
ATOM 747 C CA . LEU A 1 89 ? -11.478 -5.119 3.358 1.00 97.81 89 LEU A CA 1
ATOM 748 C C . LEU A 1 89 ? -10.801 -6.427 3.786 1.00 97.81 89 LEU A C 1
ATOM 750 O O . LEU A 1 89 ? -11.013 -7.453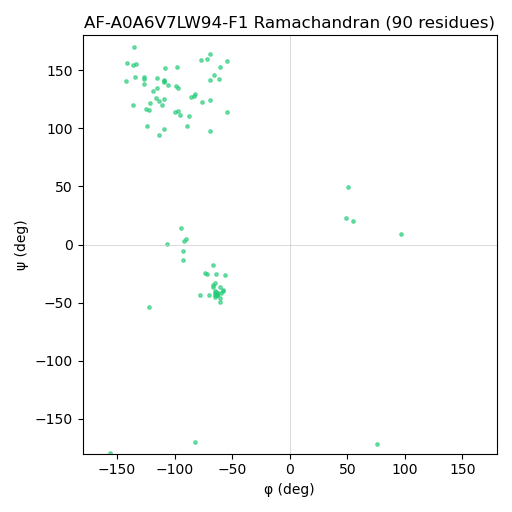 3.145 1.00 97.81 89 LEU A O 1
ATOM 754 N N . VAL A 1 90 ? -9.956 -6.375 4.814 1.00 97.06 90 VAL A N 1
ATOM 755 C CA . VAL A 1 90 ? -9.211 -7.538 5.306 1.00 97.06 90 VAL A CA 1
ATOM 756 C C . VAL A 1 90 ? -9.915 -8.100 6.533 1.00 97.06 90 VAL A C 1
ATOM 758 O O . VAL A 1 90 ? -9.957 -7.451 7.578 1.00 97.06 90 VAL A O 1
ATOM 761 N N . GLU A 1 91 ? -10.436 -9.314 6.393 1.00 93.69 91 GLU A N 1
ATOM 762 C CA . GLU A 1 91 ? -11.108 -10.091 7.438 1.00 93.69 91 GLU A CA 1
ATOM 763 C C . GLU A 1 91 ? -10.618 -11.550 7.402 1.00 93.69 91 GLU A C 1
ATOM 765 O O . GLU A 1 91 ? -9.888 -11.936 6.485 1.00 93.69 91 GLU A O 1
ATOM 770 N N . ASN A 1 92 ? -10.984 -12.333 8.421 1.00 82.56 92 ASN A N 1
ATOM 771 C CA . ASN A 1 92 ? -10.660 -13.756 8.556 1.00 82.56 92 ASN A CA 1
ATOM 772 C C . ASN A 1 92 ? -11.902 -14.616 8.334 1.00 82.56 92 ASN A C 1
ATOM 774 O O . ASN A 1 92 ? -12.913 -14.317 9.010 1.00 82.56 92 ASN A O 1
#

Nearest PDB structures (foldseek):
  8fkw-assembly1_SO  TM=9.572E-01  e=6.937E-13  Homo sapiens
  8v84-assembly1_A  TM=9.737E-01  e=1.759E-11  Saccharomyces cerevisiae BY4741
  8v87-assembly1_A  TM=9.643E-01  e=2.446E-11  Saccharomyces cerevisiae BY4741
  8i9p-assembly1_CA  TM=9.659E-01  e=5.768E-11  Thermochaetoides thermophila DSM 1495
  8esr-assembly1_A  TM=9.452E-01  e=3.207E-10  Schizosaccharomyces pombe

Secondary structu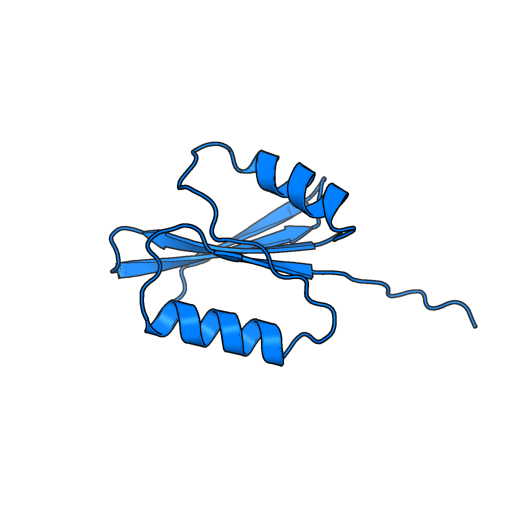re (DSSP, 8-state):
--------EEEEEBTT--HHHHHHHHHHHHH-TTEEE-PPBP--S--THHHHHHHHTT-SEEEEEEEETTTEEEEEEEETTT--EEEEEE--